Protein AF-D8R4R4-F1 (afdb_monomer)

Structure (mmCIF, N/CA/C/O backbone):
data_AF-D8R4R4-F1
#
_entry.id   AF-D8R4R4-F1
#
loop_
_atom_site.group_PDB
_atom_site.id
_atom_site.type_symbol
_atom_site.label_atom_id
_atom_site.label_alt_id
_atom_site.label_comp_id
_atom_site.label_asym_id
_atom_site.label_entity_id
_atom_site.label_seq_id
_atom_site.pdbx_PDB_ins_code
_atom_site.Cartn_x
_atom_site.Cartn_y
_atom_site.Cartn_z
_atom_site.occupancy
_atom_site.B_iso_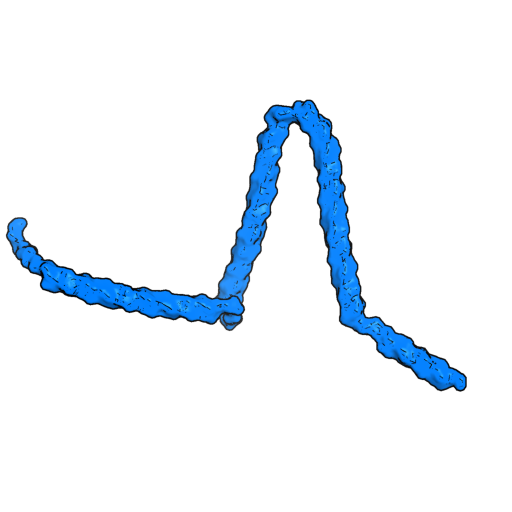or_equiv
_atom_site.auth_seq_id
_atom_site.auth_comp_id
_atom_site.auth_asym_id
_atom_site.auth_atom_id
_atom_site.pdbx_PDB_model_num
ATOM 1 N N . ALA A 1 1 ? -40.004 34.692 42.824 1.00 56.50 1 ALA A N 1
ATOM 2 C CA . ALA A 1 1 ? -38.952 35.104 41.863 1.00 56.50 1 ALA A CA 1
ATOM 3 C C . ALA A 1 1 ? -37.629 34.349 42.061 1.00 56.50 1 ALA A C 1
ATOM 5 O O . ALA A 1 1 ? -37.128 33.792 41.093 1.00 56.50 1 ALA A O 1
ATOM 6 N N . GLN A 1 2 ? -37.070 34.259 43.281 1.00 56.88 2 GLN A N 1
ATOM 7 C CA . GLN A 1 2 ? -35.799 33.540 43.510 1.00 56.88 2 GLN A CA 1
ATOM 8 C C . GLN A 1 2 ? -35.869 32.017 43.281 1.00 56.88 2 GLN A C 1
ATOM 10 O O . GLN A 1 2 ? -34.911 31.442 42.772 1.00 56.88 2 GLN A O 1
ATOM 15 N N . GLU A 1 3 ? -36.998 31.360 43.565 1.00 57.50 3 GLU A N 1
ATOM 16 C CA . GLU A 1 3 ? -37.172 29.926 43.263 1.00 57.50 3 GLU A CA 1
ATOM 17 C C . GLU A 1 3 ? -37.275 29.634 41.762 1.00 57.50 3 GLU A C 1
ATOM 19 O O . GLU A 1 3 ? -36.728 28.642 41.286 1.00 57.50 3 GLU A O 1
ATOM 24 N N . GLN A 1 4 ? -37.888 30.533 40.987 1.00 62.03 4 GLN A N 1
ATOM 25 C CA . GLN A 1 4 ? -37.913 30.413 39.526 1.00 62.03 4 GLN A CA 1
ATOM 26 C C . GLN A 1 4 ? -36.519 30.607 38.923 1.00 62.03 4 GLN A C 1
ATOM 28 O O . GLN A 1 4 ? -36.146 29.872 38.013 1.00 62.03 4 GLN A O 1
ATOM 33 N N . ALA A 1 5 ? -35.723 31.534 39.468 1.00 64.88 5 ALA A N 1
ATOM 34 C CA . ALA A 1 5 ? -34.335 31.720 39.053 1.00 64.88 5 ALA A CA 1
ATOM 35 C C . ALA A 1 5 ? -33.483 30.469 39.332 1.00 64.88 5 ALA A C 1
ATOM 37 O O . ALA A 1 5 ? -32.699 30.057 38.480 1.00 64.88 5 ALA A O 1
ATOM 38 N N . ARG A 1 6 ? -33.691 29.805 40.479 1.00 66.06 6 ARG A N 1
ATOM 39 C CA . ARG A 1 6 ? -33.007 28.545 40.814 1.00 66.06 6 ARG A CA 1
ATOM 40 C C . ARG A 1 6 ? -33.441 27.382 39.921 1.00 66.06 6 ARG A C 1
ATOM 42 O O . ARG A 1 6 ? -32.578 26.667 39.426 1.00 66.06 6 ARG A O 1
ATOM 49 N N . GLY A 1 7 ? -34.737 27.245 39.635 1.00 68.44 7 GLY A N 1
ATOM 50 C CA . GLY A 1 7 ? -35.250 26.215 38.722 1.00 68.44 7 GLY A CA 1
ATOM 51 C C . GLY A 1 7 ? -34.790 26.397 37.268 1.00 68.44 7 GLY A C 1
ATOM 52 O O . GLY A 1 7 ? -34.528 25.420 36.567 1.00 68.44 7 GLY A O 1
ATOM 53 N N . MET A 1 8 ? -34.626 27.645 36.813 1.00 64.19 8 MET A N 1
ATOM 54 C CA . MET A 1 8 ? -34.057 27.947 35.494 1.00 64.19 8 MET A CA 1
ATOM 55 C C . MET A 1 8 ? -32.554 27.651 35.431 1.00 64.19 8 MET A C 1
ATOM 57 O O . MET A 1 8 ? -32.096 27.075 34.446 1.00 64.19 8 MET A O 1
ATOM 61 N N . MET A 1 9 ? -31.798 27.964 36.488 1.00 56.12 9 MET A N 1
ATOM 62 C CA . MET A 1 9 ? -30.378 27.602 36.582 1.00 56.12 9 MET A CA 1
ATOM 63 C C . MET A 1 9 ? -30.176 26.081 36.625 1.00 56.12 9 MET A C 1
ATOM 65 O O . MET A 1 9 ? -29.271 25.572 35.971 1.00 56.12 9 MET A O 1
ATOM 69 N N . GLN A 1 10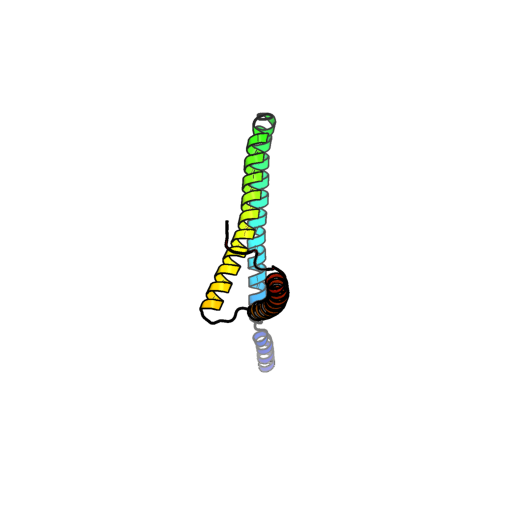 ? -31.071 25.339 37.284 1.00 62.62 10 GLN A N 1
ATOM 70 C CA . GLN A 1 10 ? -31.036 23.874 37.324 1.00 62.62 10 GLN A CA 1
ATOM 71 C C . GLN A 1 10 ? -31.259 23.235 35.945 1.00 62.62 10 GLN A C 1
ATOM 73 O O . GLN A 1 10 ? -30.521 22.329 35.569 1.00 62.62 10 GLN A O 1
ATOM 78 N N . LYS A 1 11 ? -32.198 23.758 35.141 1.00 57.25 11 LYS A N 1
ATOM 79 C CA . LYS A 1 11 ? -32.422 23.292 33.757 1.00 57.25 11 LYS A CA 1
ATOM 80 C C . LYS A 1 11 ? -31.257 23.589 32.809 1.00 57.25 11 LYS A C 1
ATOM 82 O O . LYS A 1 11 ? -31.066 22.866 31.833 1.00 57.25 11 LYS A O 1
ATOM 87 N N . ILE A 1 12 ? -30.488 24.644 33.071 1.00 60.44 12 ILE A N 1
ATOM 88 C CA . ILE A 1 12 ? -29.261 24.948 32.318 1.00 60.44 12 ILE A CA 1
ATOM 89 C C . ILE A 1 12 ? -28.126 24.012 32.764 1.00 60.44 12 ILE A C 1
ATOM 91 O O . ILE A 1 12 ? -27.340 23.565 31.934 1.00 60.44 12 ILE A O 1
ATOM 95 N N . GLN A 1 13 ? -28.087 23.654 34.048 1.00 55.31 13 GLN A N 1
ATOM 96 C CA . GLN A 1 13 ? -27.079 22.772 34.638 1.00 55.31 13 GLN A CA 1
ATOM 97 C C . GLN A 1 13 ? -27.297 21.281 34.299 1.00 55.31 13 GLN A C 1
ATOM 99 O O . GLN A 1 13 ? -26.327 20.546 34.136 1.00 55.31 13 GLN A O 1
ATOM 104 N N . GLU A 1 14 ? -28.545 20.842 34.093 1.00 52.22 14 GLU A N 1
ATOM 105 C CA . GLU A 1 14 ? -28.885 19.518 33.532 1.00 52.22 14 GLU A CA 1
ATOM 106 C C . GLU A 1 14 ? -28.582 19.401 32.035 1.00 52.22 14 GLU A C 1
ATOM 108 O O . GLU A 1 14 ? -28.399 18.300 31.517 1.00 52.22 14 GLU A O 1
ATOM 113 N N . ARG A 1 15 ? -28.426 20.534 31.341 1.00 52.66 15 ARG A N 1
ATOM 114 C CA . ARG A 1 15 ? -27.889 20.597 29.976 1.00 52.66 15 ARG A CA 1
ATOM 115 C C . ARG A 1 15 ? -26.360 20.501 29.976 1.00 52.66 15 ARG A C 1
ATOM 117 O O . ARG A 1 15 ? -25.692 21.119 29.147 1.00 52.66 15 ARG A O 1
ATOM 124 N N . SER A 1 16 ? -25.820 19.720 30.912 1.00 55.47 16 SER A N 1
ATOM 125 C CA . SER A 1 16 ? -24.431 19.293 30.913 1.00 55.47 16 SER A CA 1
ATOM 126 C C . SER A 1 16 ? -24.143 18.692 29.536 1.00 55.47 16 SER A C 1
ATOM 128 O O . SER A 1 16 ? -24.893 17.809 29.100 1.00 55.47 16 SER A O 1
ATOM 130 N N . PRO A 1 17 ? -23.150 19.214 28.795 1.00 58.28 17 PRO A N 1
ATOM 131 C CA . PRO A 1 17 ? -22.861 18.756 27.449 1.00 58.28 17 PRO A CA 1
ATOM 132 C C . PRO A 1 17 ? -22.618 17.255 27.527 1.00 58.28 17 PRO A C 1
ATOM 134 O O . PRO A 1 17 ? -21.662 16.800 28.152 1.00 58.28 17 PRO A O 1
ATOM 137 N N . ASN A 1 18 ? -23.558 16.496 26.958 1.00 66.88 18 ASN A N 1
ATOM 138 C CA . ASN A 1 18 ? -23.593 15.044 27.006 1.00 66.88 18 ASN A CA 1
ATOM 139 C C . ASN A 1 18 ? -22.184 14.548 26.682 1.00 66.88 18 ASN A C 1
ATOM 141 O O . ASN A 1 18 ? -21.676 14.844 25.601 1.00 66.88 18 ASN A O 1
ATOM 145 N N . SER A 1 19 ? -21.514 13.867 27.615 1.00 63.84 19 SER A N 1
ATOM 146 C CA . SER A 1 19 ? -20.090 13.530 27.476 1.00 63.84 19 SER A CA 1
ATOM 147 C C . SER A 1 19 ? -19.799 12.796 26.165 1.00 63.84 19 SER A C 1
ATOM 149 O O . SER A 1 19 ? -18.716 12.930 25.610 1.00 63.84 19 SER A O 1
ATOM 151 N N . LYS A 1 20 ? -20.803 12.102 25.611 1.00 71.19 20 LYS A N 1
ATOM 152 C CA . LYS A 1 20 ? -20.772 11.463 24.289 1.00 71.19 20 LYS A CA 1
ATOM 153 C C . LYS A 1 20 ? -20.701 12.456 23.121 1.00 71.19 20 LYS A C 1
ATOM 155 O O . LYS A 1 20 ? -20.023 12.186 22.139 1.00 71.19 20 LYS A O 1
ATOM 160 N N . GLN A 1 21 ? -21.370 13.602 23.223 1.00 73.38 21 GLN A N 1
ATOM 161 C CA . GLN A 1 21 ? -21.324 14.690 22.242 1.00 73.38 21 GLN A CA 1
ATOM 162 C C . GLN A 1 21 ? -19.975 15.420 22.282 1.00 73.38 21 GLN A C 1
ATOM 164 O O . GLN A 1 21 ? -19.442 15.766 21.231 1.00 73.38 21 GLN A O 1
ATOM 169 N N . VAL A 1 22 ? -19.385 15.577 23.472 1.00 81.25 22 VAL A N 1
ATOM 170 C CA . VAL A 1 22 ? -18.024 16.121 23.632 1.00 81.25 22 VAL A CA 1
ATOM 171 C C . VAL A 1 22 ? -16.985 15.154 23.058 1.00 81.25 22 VAL A C 1
ATOM 173 O O . VAL A 1 22 ? -16.107 15.575 22.310 1.00 81.25 22 VAL A O 1
ATOM 176 N N . LEU A 1 23 ? -17.127 13.851 23.325 1.00 79.31 23 LEU A N 1
ATOM 177 C CA . LEU A 1 23 ? -16.260 12.815 22.751 1.00 79.31 23 LEU A CA 1
ATOM 178 C C . LEU A 1 23 ? -16.392 12.733 21.223 1.00 79.31 23 LEU A C 1
ATOM 180 O O . LEU A 1 23 ? -15.388 12.626 20.518 1.00 79.31 23 LEU A O 1
ATOM 184 N N . GLY A 1 24 ? -17.619 12.823 20.701 1.00 83.94 24 GLY A N 1
ATOM 185 C CA . GLY A 1 24 ? -17.884 12.838 19.263 1.00 83.94 24 GLY A CA 1
ATOM 186 C C . GLY A 1 24 ? -17.256 14.049 18.577 1.00 83.94 24 GLY A C 1
ATOM 187 O O . GLY A 1 24 ? -16.579 13.898 17.564 1.00 83.94 24 GLY A O 1
ATOM 188 N N . LEU A 1 25 ? -17.398 15.238 19.170 1.00 86.06 25 LEU A N 1
ATOM 189 C CA . LEU A 1 25 ? -16.784 16.458 18.653 1.00 86.06 25 LEU A CA 1
ATOM 190 C C . LEU A 1 25 ? -15.252 16.379 18.681 1.00 86.06 25 LEU A C 1
ATOM 192 O O . LEU A 1 25 ? -14.611 16.725 17.694 1.00 86.06 25 LEU A O 1
ATOM 196 N N . LEU A 1 26 ? -14.667 15.870 19.770 1.00 87.12 26 LEU A N 1
ATOM 197 C CA . LEU A 1 26 ? -13.221 15.685 19.885 1.00 87.12 26 LEU A CA 1
ATOM 198 C C . LEU A 1 26 ? -12.691 14.749 18.793 1.00 87.12 26 LEU A C 1
ATOM 200 O O . LEU A 1 26 ? -11.709 15.071 18.133 1.00 87.12 26 LEU A O 1
ATOM 204 N N . THR A 1 27 ? -13.390 13.640 18.542 1.00 91.81 27 THR A N 1
ATOM 205 C CA . THR A 1 27 ? -13.024 12.681 17.488 1.00 91.81 27 THR A CA 1
ATOM 206 C C . THR A 1 27 ? -13.074 13.321 16.099 1.00 91.81 27 THR A C 1
ATOM 208 O O . THR A 1 27 ? -12.160 13.1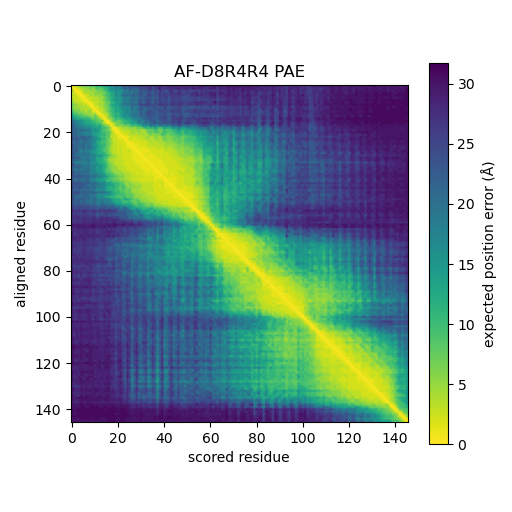27 15.299 1.00 91.81 27 THR A O 1
ATOM 211 N N . ILE A 1 28 ? -14.104 14.126 15.817 1.00 93.19 28 ILE A N 1
ATOM 212 C CA . ILE A 1 28 ? -14.226 14.853 14.546 1.00 93.19 28 ILE A CA 1
ATOM 213 C C . ILE A 1 28 ? -13.084 15.861 14.395 1.00 93.19 28 ILE A C 1
ATOM 215 O O . ILE A 1 28 ? -12.455 15.905 13.343 1.00 93.19 28 ILE A O 1
ATOM 219 N N . ILE A 1 29 ? -12.770 16.631 15.441 1.00 93.81 29 ILE A N 1
ATOM 220 C CA . ILE A 1 29 ? -11.673 17.607 15.418 1.00 93.81 29 ILE A CA 1
ATOM 221 C C . ILE A 1 29 ? -10.339 16.901 15.174 1.00 93.81 29 ILE A C 1
ATOM 223 O O . ILE A 1 29 ? -9.580 17.323 14.306 1.00 93.81 29 ILE A O 1
ATOM 227 N N . THR A 1 30 ? -10.064 15.802 15.879 1.00 93.44 30 THR A N 1
ATOM 228 C CA . THR A 1 30 ? -8.857 15.000 15.647 1.00 93.44 30 THR A CA 1
ATOM 229 C C . THR A 1 30 ? -8.798 14.499 14.205 1.00 93.44 30 THR A C 1
ATOM 231 O O . THR A 1 30 ? -7.760 14.634 13.562 1.00 93.44 30 THR A O 1
ATOM 234 N N . GLY A 1 31 ? -9.910 13.992 13.666 1.00 94.81 31 GLY A N 1
ATOM 235 C CA . GLY A 1 31 ? -9.999 13.575 12.267 1.00 94.81 31 GLY A CA 1
ATOM 236 C C . GLY A 1 31 ? -9.698 14.714 11.287 1.00 94.81 31 GLY A C 1
ATOM 237 O O . GLY A 1 31 ? -8.913 14.530 10.360 1.00 94.81 31 GLY A O 1
ATOM 238 N N . VAL A 1 32 ? -10.252 15.906 11.523 1.00 94.31 32 VAL A N 1
ATOM 239 C CA . VAL A 1 32 ? -10.012 17.102 10.700 1.00 94.31 32 VAL A CA 1
ATOM 240 C C . VAL A 1 32 ? -8.553 17.545 10.770 1.00 94.31 32 VAL A C 1
ATOM 242 O O . VAL A 1 32 ? -7.972 17.858 9.738 1.00 94.31 32 VAL A O 1
ATOM 245 N N . VAL A 1 33 ? -7.935 17.537 11.953 1.00 95.31 33 VAL A N 1
ATOM 246 C CA . VAL A 1 33 ? -6.520 17.907 12.116 1.00 95.31 33 VAL A CA 1
ATOM 247 C C . VAL A 1 33 ? -5.619 16.933 11.363 1.00 95.31 33 VAL A C 1
ATOM 249 O O . VAL A 1 33 ? -4.747 17.368 10.617 1.00 95.31 33 VAL A O 1
ATOM 252 N N . VAL A 1 34 ? -5.851 15.625 11.497 1.00 95.12 34 VAL A N 1
ATOM 253 C CA . VAL A 1 34 ? -5.082 14.609 10.764 1.00 95.12 34 VAL A CA 1
ATOM 254 C C . VAL A 1 34 ? -5.270 14.778 9.256 1.00 95.12 34 VAL A C 1
ATOM 256 O O . VAL A 1 34 ? -4.285 14.808 8.520 1.00 95.12 34 VAL A O 1
ATOM 259 N N . ALA A 1 35 ? -6.507 14.967 8.791 1.00 91.94 35 ALA A N 1
ATOM 260 C CA . ALA A 1 35 ? -6.796 15.206 7.380 1.00 91.94 35 ALA A CA 1
ATOM 261 C C . ALA A 1 35 ? -6.134 16.492 6.855 1.00 91.94 35 ALA A C 1
ATOM 263 O O . ALA A 1 35 ? -5.618 16.502 5.740 1.00 91.94 35 ALA A O 1
ATOM 264 N N . LEU A 1 36 ? -6.094 17.557 7.660 1.00 94.06 36 LEU A N 1
ATOM 265 C CA . LEU A 1 36 ? -5.464 18.826 7.304 1.00 94.06 36 LEU A CA 1
ATOM 266 C C . LEU A 1 36 ? -3.940 18.709 7.239 1.00 94.06 36 LEU A C 1
ATOM 268 O O . LEU A 1 36 ? -3.334 19.249 6.319 1.00 94.06 36 LEU A O 1
ATOM 272 N N . VAL A 1 37 ? -3.318 17.982 8.171 1.00 94.44 37 VAL A N 1
ATOM 273 C CA . VAL A 1 37 ? -1.873 17.714 8.140 1.00 94.44 37 VAL A CA 1
ATOM 274 C C . VAL A 1 37 ? -1.521 16.881 6.910 1.00 94.44 37 VAL A C 1
ATOM 276 O O . VAL A 1 37 ? -0.617 17.251 6.168 1.00 94.44 37 VAL A O 1
ATOM 279 N N . ILE A 1 38 ? -2.265 15.805 6.639 1.00 91.50 38 ILE A N 1
ATOM 280 C CA . ILE A 1 38 ? -2.045 14.962 5.454 1.00 91.50 38 ILE A CA 1
ATOM 281 C C . ILE A 1 38 ? -2.246 15.775 4.171 1.00 91.50 38 ILE A C 1
ATOM 283 O O . ILE A 1 38 ? -1.401 15.735 3.276 1.00 91.50 38 ILE A O 1
ATOM 287 N N . GLY A 1 39 ? -3.335 16.541 4.086 1.00 90.56 39 GLY A N 1
ATOM 288 C CA . GLY A 1 39 ? -3.639 17.390 2.937 1.00 90.56 39 GLY A CA 1
ATOM 289 C C . GLY A 1 39 ? -2.584 18.473 2.725 1.00 90.56 39 GLY A C 1
ATOM 290 O O . GLY A 1 39 ? -2.100 18.645 1.611 1.00 90.56 39 GLY A O 1
ATOM 291 N N . GLY A 1 40 ? -2.164 19.148 3.795 1.00 89.12 40 GLY A N 1
ATOM 292 C CA . GLY A 1 40 ? -1.129 20.179 3.766 1.00 89.12 40 GLY A CA 1
ATOM 293 C C . GLY A 1 40 ? 0.237 19.633 3.358 1.00 89.12 40 GLY A C 1
ATOM 294 O O . GLY A 1 40 ? 0.898 20.226 2.511 1.00 89.12 40 GLY A O 1
ATOM 295 N N . VAL A 1 41 ? 0.639 18.474 3.887 1.00 90.44 41 VAL A N 1
ATOM 296 C CA . VAL A 1 41 ? 1.887 17.799 3.494 1.00 90.44 41 VAL A CA 1
ATOM 297 C C . VAL A 1 41 ? 1.818 17.323 2.044 1.00 90.44 41 VAL A C 1
ATOM 299 O O . VAL A 1 41 ? 2.791 17.476 1.314 1.00 90.44 41 VAL A O 1
ATOM 302 N N . THR A 1 42 ? 0.673 16.806 1.593 1.00 90.81 42 THR A N 1
ATOM 303 C CA . THR A 1 42 ? 0.497 16.357 0.203 1.00 90.81 42 THR A CA 1
ATOM 304 C C . THR A 1 42 ? 0.543 17.532 -0.767 1.00 90.81 42 THR A C 1
ATOM 306 O O . THR A 1 42 ? 1.275 17.469 -1.752 1.00 90.81 42 THR A O 1
ATOM 309 N N . LEU A 1 43 ? -0.181 18.625 -0.495 1.00 88.62 43 LEU A N 1
ATOM 310 C CA . LEU A 1 43 ? -0.136 19.828 -1.331 1.00 88.62 43 LEU A CA 1
ATOM 311 C C . LEU A 1 43 ? 1.244 20.483 -1.293 1.00 88.62 43 LEU A C 1
ATOM 313 O O . LEU A 1 43 ? 1.795 20.779 -2.346 1.00 88.62 43 LEU A O 1
ATOM 317 N N . GLY A 1 44 ? 1.813 20.690 -0.105 1.00 87.50 44 GLY A N 1
ATOM 318 C CA . GLY A 1 44 ? 3.126 21.312 0.058 1.00 87.50 44 GLY A CA 1
ATOM 319 C C . GLY A 1 44 ? 4.230 20.488 -0.597 1.00 87.50 44 GLY A C 1
ATOM 320 O O . GLY A 1 44 ? 5.040 21.032 -1.342 1.00 87.50 44 GLY A O 1
ATOM 321 N N . GLY A 1 45 ? 4.204 19.169 -0.395 1.00 84.38 45 GLY A N 1
ATOM 322 C CA . GLY A 1 45 ? 5.086 18.222 -1.066 1.00 84.38 45 GLY A CA 1
ATOM 323 C C . GLY A 1 45 ? 4.919 18.273 -2.581 1.00 84.38 45 GLY A C 1
ATOM 324 O O . GLY A 1 45 ? 5.901 18.466 -3.283 1.00 84.38 45 GLY A O 1
ATOM 325 N N . THR A 1 46 ? 3.686 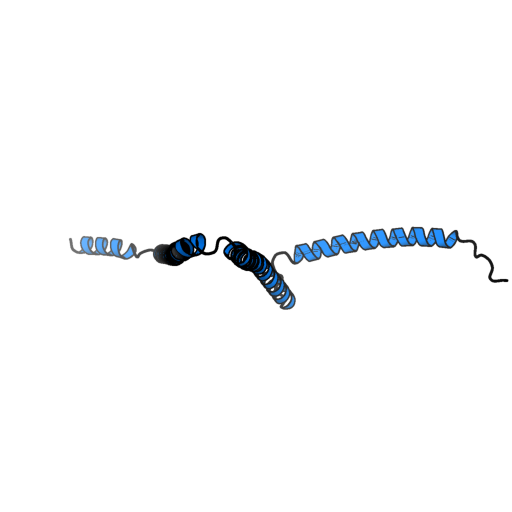18.209 -3.092 1.00 84.25 46 THR A N 1
ATOM 326 C CA . THR A 1 46 ? 3.412 18.266 -4.540 1.00 84.25 46 THR A CA 1
ATOM 327 C C . THR A 1 46 ? 3.876 19.582 -5.154 1.00 84.25 46 THR A C 1
ATOM 329 O O . THR A 1 46 ? 4.513 19.562 -6.200 1.00 84.25 46 THR A O 1
ATOM 332 N N . VAL A 1 47 ? 3.602 20.722 -4.515 1.00 88.44 47 VAL A N 1
ATOM 333 C CA . VAL A 1 47 ? 4.007 22.050 -4.999 1.00 88.44 47 VAL A CA 1
ATOM 334 C C . VAL A 1 47 ? 5.526 22.202 -4.972 1.00 88.44 47 VAL A C 1
ATOM 336 O O . VAL A 1 47 ? 6.101 22.664 -5.955 1.00 88.44 47 VAL A O 1
ATOM 339 N N . LEU A 1 48 ? 6.192 21.773 -3.896 1.00 83.25 48 LEU A N 1
ATOM 340 C CA . LEU A 1 48 ? 7.651 21.808 -3.792 1.00 83.25 48 LEU A CA 1
ATOM 341 C C . LEU A 1 48 ? 8.305 20.881 -4.824 1.00 83.25 48 LEU A C 1
ATOM 343 O O . LEU A 1 48 ? 9.257 21.275 -5.494 1.00 83.25 48 LEU A O 1
ATOM 347 N N . THR A 1 49 ? 7.754 19.681 -5.011 1.00 82.75 49 THR A N 1
ATOM 348 C CA . THR A 1 49 ? 8.163 18.754 -6.066 1.00 82.75 49 THR A CA 1
ATOM 349 C C . THR A 1 49 ? 7.914 19.341 -7.451 1.00 82.75 49 THR A C 1
ATOM 351 O O . THR A 1 49 ? 8.793 19.202 -8.284 1.00 82.75 49 THR A O 1
ATOM 354 N N . LEU A 1 50 ? 6.803 20.038 -7.715 1.00 79.56 50 LEU A N 1
ATOM 355 C CA . LEU A 1 50 ? 6.539 20.708 -9.000 1.00 79.56 50 LEU A CA 1
ATOM 356 C C . LEU A 1 50 ? 7.513 21.860 -9.260 1.00 79.56 50 LEU A C 1
ATOM 358 O O . LEU A 1 50 ? 7.982 22.029 -10.382 1.00 79.56 50 LEU A O 1
ATOM 362 N N . LEU A 1 51 ? 7.832 22.639 -8.226 1.00 81.38 51 LEU A N 1
ATOM 363 C CA . LEU A 1 51 ? 8.791 23.741 -8.294 1.00 81.38 51 LEU A CA 1
ATOM 364 C C . LEU A 1 51 ? 10.212 23.246 -8.557 1.00 81.38 51 LEU A C 1
ATOM 366 O O . LEU A 1 51 ? 10.929 23.872 -9.328 1.00 81.38 51 LEU A O 1
ATOM 370 N N . LEU A 1 52 ? 10.609 22.126 -7.949 1.00 77.06 52 LEU A N 1
ATOM 371 C CA . LEU A 1 52 ? 11.881 21.454 -8.225 1.00 77.06 52 LEU A CA 1
ATOM 372 C C . LEU A 1 52 ? 11.856 20.732 -9.577 1.00 77.06 52 LEU A C 1
ATOM 374 O O . LEU A 1 52 ? 12.853 20.733 -10.292 1.00 77.06 52 LEU A O 1
ATOM 378 N N . ALA A 1 53 ? 10.717 20.149 -9.954 1.00 72.81 53 ALA A N 1
ATOM 379 C CA . ALA A 1 53 ? 10.547 19.438 -11.211 1.00 72.81 53 ALA A CA 1
ATOM 380 C C . ALA A 1 53 ? 10.579 20.393 -12.404 1.00 72.81 53 ALA A C 1
ATOM 382 O O . ALA A 1 53 ? 11.246 20.073 -13.371 1.00 72.81 53 ALA A O 1
ATOM 383 N N . SER A 1 54 ? 9.945 21.568 -12.356 1.00 75.38 54 SER A N 1
ATOM 384 C CA . SER A 1 54 ? 9.899 22.524 -13.478 1.00 75.38 54 SER A CA 1
ATOM 385 C C . SER A 1 54 ? 11.270 22.873 -14.092 1.00 75.38 54 SER A C 1
ATOM 387 O O . SER A 1 54 ? 11.415 22.744 -15.308 1.00 75.38 54 SER A O 1
ATOM 389 N N . PRO A 1 55 ? 12.306 23.263 -13.321 1.00 69.12 55 PRO A N 1
ATOM 390 C CA . PRO A 1 55 ? 13.639 23.506 -13.874 1.00 69.12 55 PRO A CA 1
ATOM 391 C C . PRO A 1 55 ? 14.386 22.208 -14.236 1.00 69.12 55 PRO A C 1
ATOM 393 O O . PRO A 1 55 ? 15.160 22.191 -15.191 1.00 69.12 55 PRO A O 1
ATOM 396 N N . VAL A 1 56 ? 14.139 21.101 -13.526 1.00 66.88 56 VAL A N 1
ATOM 397 C CA . VAL A 1 56 ? 14.773 19.785 -13.754 1.00 66.88 56 VAL A CA 1
ATOM 398 C C . VAL A 1 56 ? 14.235 19.097 -15.021 1.00 66.88 56 VAL A C 1
ATOM 400 O O . VAL A 1 56 ? 14.997 18.474 -15.755 1.00 66.88 56 VAL A O 1
ATOM 403 N N . PHE A 1 57 ? 12.946 19.252 -15.329 1.00 62.34 57 PHE A N 1
ATOM 404 C CA . PHE A 1 57 ? 12.262 18.674 -16.493 1.00 62.34 57 PHE A CA 1
ATOM 405 C C . PHE A 1 57 ? 12.745 19.302 -17.805 1.00 62.34 57 PHE A C 1
ATOM 407 O O . PHE A 1 57 ? 12.844 18.621 -18.822 1.00 62.34 57 PHE A O 1
ATOM 414 N N . LEU A 1 58 ? 13.104 20.590 -17.764 1.00 63.59 58 LEU A N 1
ATOM 415 C CA . LEU A 1 58 ? 13.663 21.321 -18.902 1.00 63.59 58 LEU A CA 1
ATOM 416 C C . LEU A 1 58 ? 15.141 20.987 -19.171 1.00 63.59 58 LEU A C 1
ATOM 418 O O . LEU A 1 58 ? 15.587 21.120 -20.307 1.00 63.59 58 LEU A O 1
ATOM 422 N N . LEU A 1 59 ? 15.892 20.529 -18.162 1.00 63.91 59 LEU A N 1
ATOM 423 C CA . LEU A 1 59 ? 17.330 20.239 -18.276 1.00 63.91 59 LEU A CA 1
ATOM 424 C C . LEU A 1 59 ? 17.661 18.738 -18.410 1.00 63.91 59 LEU A C 1
ATOM 426 O O . LEU A 1 59 ? 18.706 18.399 -18.958 1.00 63.91 59 LEU A O 1
ATOM 430 N N . LEU A 1 60 ? 16.796 17.826 -17.943 1.00 57.47 60 LEU A N 1
ATOM 431 C CA . LEU A 1 60 ? 17.073 16.380 -17.857 1.00 57.47 60 LEU A CA 1
ATOM 432 C C . LEU A 1 60 ? 16.113 15.509 -18.688 1.00 57.47 60 LEU A C 1
ATOM 434 O O . LEU A 1 60 ? 15.796 14.385 -18.288 1.00 57.47 60 LEU A O 1
ATOM 438 N N . SER A 1 61 ? 15.723 15.981 -19.878 1.00 69.00 61 SER A N 1
ATOM 439 C CA . SER A 1 61 ? 14.980 15.204 -20.894 1.00 69.00 61 SER A CA 1
ATOM 440 C C . SER A 1 61 ? 15.477 13.743 -21.095 1.00 69.00 61 SER A C 1
ATOM 442 O O . SER A 1 61 ? 14.642 12.876 -21.346 1.00 69.00 61 SER A O 1
ATOM 444 N N . PRO A 1 62 ? 16.768 13.384 -20.872 1.00 66.44 62 PRO A N 1
ATOM 445 C CA . PRO A 1 62 ? 17.227 11.986 -20.905 1.00 66.44 62 PRO A CA 1
ATOM 446 C C . PRO A 1 62 ? 17.382 11.271 -19.539 1.00 66.44 62 PRO A C 1
ATOM 448 O O . PRO A 1 62 ? 17.510 10.050 -19.521 1.00 66.44 62 PRO A O 1
ATOM 451 N N . VAL A 1 63 ? 17.399 11.971 -18.394 1.00 67.06 63 VAL A N 1
ATOM 452 C CA . VAL A 1 63 ? 17.715 11.383 -17.061 1.00 67.06 63 VAL A CA 1
ATOM 453 C C . VAL A 1 63 ? 16.497 11.273 -16.139 1.00 67.06 63 VAL A C 1
ATOM 455 O O . VAL A 1 63 ? 16.498 10.477 -15.200 1.00 67.06 63 VAL A O 1
ATOM 458 N N . LEU A 1 64 ? 15.415 12.003 -16.408 1.00 64.94 64 LEU A N 1
ATOM 459 C CA . LEU A 1 64 ? 14.236 11.945 -15.542 1.00 64.94 64 LEU A CA 1
ATOM 460 C C . LEU A 1 64 ? 13.407 10.667 -15.731 1.00 64.94 64 LEU A C 1
ATOM 462 O O . LEU A 1 64 ? 12.794 10.188 -14.780 1.00 64.94 64 LEU A O 1
ATOM 466 N N . VAL A 1 65 ? 13.443 10.079 -16.931 1.00 71.31 65 VAL A N 1
ATOM 467 C CA . VAL A 1 65 ? 12.783 8.801 -17.240 1.00 71.31 65 VAL A CA 1
ATOM 468 C C . VAL A 1 65 ? 13.275 7.673 -16.314 1.00 71.31 65 VAL A C 1
ATOM 470 O O . VAL A 1 65 ? 12.433 7.057 -15.658 1.00 71.31 65 VAL A O 1
ATOM 473 N N . PRO A 1 66 ? 14.592 7.413 -16.159 1.00 70.06 66 PRO A N 1
ATOM 474 C CA . PRO A 1 66 ? 15.058 6.362 -15.254 1.00 70.06 66 PRO A CA 1
ATOM 475 C C . PRO A 1 66 ? 14.779 6.659 -13.771 1.00 70.06 66 PRO A C 1
ATOM 477 O O . PRO A 1 66 ? 14.399 5.746 -13.041 1.00 70.06 66 PRO A O 1
ATOM 480 N N . ILE A 1 67 ? 14.888 7.913 -13.314 1.00 75.12 67 ILE A N 1
ATOM 481 C CA . ILE A 1 67 ? 14.592 8.273 -11.912 1.00 75.12 67 ILE A CA 1
ATOM 482 C C . ILE A 1 67 ? 13.095 8.106 -11.604 1.00 75.12 67 ILE A C 1
ATOM 484 O O . ILE A 1 67 ? 12.732 7.570 -10.556 1.00 75.12 67 ILE A O 1
ATOM 488 N N . GLY A 1 68 ? 12.218 8.505 -12.529 1.00 72.50 68 GLY A N 1
ATOM 489 C CA . GLY A 1 68 ? 10.771 8.347 -12.392 1.00 72.50 68 GLY A CA 1
ATOM 490 C C . GLY A 1 68 ? 10.342 6.884 -12.289 1.00 72.50 68 GLY A C 1
ATOM 491 O O . GLY A 1 68 ? 9.487 6.559 -11.469 1.00 72.50 68 GLY A O 1
ATOM 492 N N . ILE A 1 69 ? 10.982 5.986 -13.046 1.00 76.62 69 ILE A N 1
ATOM 493 C CA . ILE A 1 69 ? 10.737 4.539 -12.952 1.00 76.62 69 ILE A CA 1
ATOM 494 C C . ILE A 1 69 ? 11.128 4.014 -11.568 1.00 76.62 69 ILE A C 1
ATOM 496 O O . ILE A 1 69 ? 10.355 3.278 -10.962 1.00 76.62 69 ILE A O 1
ATOM 500 N N . VAL A 1 70 ? 12.284 4.418 -11.031 1.00 81.44 70 VAL A N 1
ATOM 501 C CA . VAL A 1 70 ? 12.719 3.994 -9.690 1.00 81.44 70 VAL A CA 1
ATOM 502 C C . VAL A 1 70 ? 11.728 4.449 -8.621 1.00 81.44 70 VAL A C 1
ATOM 504 O O . VAL A 1 70 ? 11.367 3.655 -7.758 1.00 81.44 70 VAL A O 1
ATOM 507 N N . ILE A 1 71 ? 11.238 5.689 -8.695 1.00 79.94 71 ILE A N 1
ATOM 508 C CA . ILE A 1 71 ? 10.244 6.202 -7.743 1.00 79.94 71 ILE A CA 1
ATOM 509 C C . ILE A 1 71 ? 8.905 5.477 -7.914 1.00 79.94 71 ILE A C 1
ATOM 511 O O . ILE A 1 71 ? 8.331 5.041 -6.925 1.00 79.94 71 ILE A O 1
ATOM 515 N N . ALA A 1 72 ? 8.425 5.275 -9.144 1.00 77.62 72 ALA A N 1
ATOM 516 C CA . ALA A 1 72 ? 7.176 4.559 -9.400 1.00 77.62 72 ALA A CA 1
ATOM 517 C C . ALA A 1 72 ? 7.232 3.104 -8.906 1.00 77.62 72 ALA A C 1
ATOM 519 O O . ALA A 1 72 ? 6.277 2.619 -8.300 1.00 77.62 72 ALA A O 1
ATOM 520 N N . LEU A 1 73 ? 8.366 2.427 -9.103 1.00 80.12 73 LEU A N 1
ATOM 521 C CA . LEU A 1 73 ? 8.600 1.080 -8.588 1.00 80.12 73 LEU A CA 1
ATOM 522 C C . LEU A 1 73 ? 8.753 1.067 -7.066 1.00 80.12 73 LEU A C 1
ATOM 524 O O . LEU A 1 73 ? 8.224 0.168 -6.422 1.00 80.12 73 LEU A O 1
ATOM 528 N N . ALA A 1 74 ? 9.424 2.055 -6.474 1.00 80.69 74 ALA A N 1
ATOM 529 C CA . ALA A 1 74 ? 9.564 2.157 -5.027 1.00 80.69 74 ALA A CA 1
ATOM 530 C C . ALA A 1 74 ? 8.213 2.435 -4.361 1.00 80.69 74 ALA A C 1
ATOM 532 O O . ALA A 1 74 ? 7.842 1.742 -3.423 1.00 80.69 74 ALA A O 1
ATOM 533 N N . THR A 1 75 ? 7.438 3.394 -4.865 1.00 79.38 75 THR A N 1
ATOM 534 C CA . THR A 1 75 ? 6.113 3.730 -4.339 1.00 79.38 75 THR A CA 1
ATOM 535 C C . THR A 1 75 ? 5.116 2.602 -4.596 1.00 79.38 75 THR A C 1
ATOM 537 O O . THR A 1 75 ? 4.436 2.183 -3.666 1.00 79.38 75 THR A O 1
ATOM 540 N N . GLY A 1 76 ? 5.061 2.049 -5.811 1.00 76.81 76 GLY A N 1
ATOM 541 C CA . GLY A 1 76 ? 4.200 0.909 -6.135 1.00 76.81 76 GLY A CA 1
ATOM 542 C C . GLY A 1 76 ? 4.573 -0.350 -5.348 1.00 76.81 76 GLY A C 1
ATOM 543 O O . GLY A 1 76 ? 3.702 -1.019 -4.797 1.00 76.81 76 GLY A O 1
ATOM 544 N N . GLY A 1 77 ? 5.870 -0.628 -5.215 1.00 75.25 77 GLY A N 1
ATOM 545 C CA . GLY A 1 77 ? 6.400 -1.724 -4.409 1.00 75.25 77 GLY A CA 1
ATOM 546 C C . GLY A 1 77 ? 6.110 -1.542 -2.922 1.00 75.25 77 GLY A C 1
ATOM 547 O O . GLY A 1 77 ? 5.700 -2.492 -2.266 1.00 75.25 77 GLY A O 1
ATOM 548 N N . PHE A 1 78 ? 6.228 -0.321 -2.398 1.00 76.00 78 PHE A N 1
ATOM 549 C CA . PHE A 1 78 ? 5.912 -0.012 -1.004 1.00 76.00 78 PHE A CA 1
ATOM 550 C C . PHE A 1 78 ? 4.404 -0.075 -0.721 1.00 76.00 78 PHE A C 1
ATOM 552 O O . PHE A 1 78 ? 4.001 -0.581 0.324 1.00 76.00 78 PHE A O 1
ATOM 559 N N . LEU A 1 79 ? 3.550 0.362 -1.656 1.00 80.06 79 LEU A N 1
ATOM 560 C CA . LEU A 1 79 ? 2.093 0.199 -1.559 1.00 80.06 79 LEU A CA 1
ATOM 561 C C . LEU A 1 79 ? 1.680 -1.275 -1.628 1.00 80.06 79 LEU A C 1
ATOM 563 O O . LEU A 1 79 ? 0.825 -1.715 -0.865 1.00 80.06 79 LEU A O 1
ATOM 567 N N . SER A 1 80 ? 2.303 -2.055 -2.509 1.00 76.94 80 SER A N 1
ATOM 568 C CA . SER A 1 80 ? 2.055 -3.494 -2.574 1.00 76.94 80 SER A CA 1
ATOM 569 C C . SER A 1 80 ? 2.541 -4.193 -1.302 1.00 76.94 80 SER A C 1
ATOM 571 O O . SER A 1 80 ? 1.843 -5.047 -0.758 1.00 76.94 80 SER A O 1
ATOM 573 N N . ALA A 1 81 ? 3.718 -3.820 -0.795 1.00 80.06 81 ALA A N 1
ATOM 574 C CA . ALA A 1 81 ? 4.290 -4.388 0.420 1.00 80.06 81 ALA A CA 1
ATOM 575 C C . ALA A 1 81 ? 3.481 -4.021 1.671 1.00 80.06 81 ALA A C 1
ATOM 577 O O . ALA A 1 81 ? 3.349 -4.853 2.566 1.00 80.06 81 ALA A O 1
ATOM 578 N N . SER A 1 82 ? 2.894 -2.821 1.735 1.00 73.44 82 SER A N 1
ATOM 579 C CA . SER A 1 82 ? 2.080 -2.402 2.880 1.00 73.44 82 SER A CA 1
ATOM 580 C C . SER A 1 82 ? 0.782 -3.208 2.995 1.00 73.44 82 SER A C 1
ATOM 582 O O . SER A 1 82 ? 0.421 -3.622 4.097 1.00 73.44 82 SER A O 1
ATOM 584 N N . ALA A 1 83 ? 0.134 -3.535 1.872 1.00 80.81 83 ALA A N 1
ATOM 585 C CA . ALA A 1 83 ? -1.042 -4.407 1.863 1.00 80.81 83 ALA A CA 1
ATOM 586 C C . ALA A 1 83 ? -0.708 -5.831 2.347 1.00 80.81 83 ALA A C 1
ATOM 588 O O . ALA A 1 83 ? -1.420 -6.402 3.177 1.00 80.81 83 ALA A O 1
ATOM 589 N N . VAL A 1 84 ? 0.413 -6.385 1.876 1.00 82.44 84 VAL A N 1
ATOM 590 C CA . VAL A 1 84 ? 0.877 -7.724 2.274 1.00 82.44 84 VAL A CA 1
ATOM 591 C C . VAL A 1 84 ? 1.296 -7.753 3.745 1.00 82.44 84 VAL A C 1
ATOM 593 O O . VAL A 1 84 ? 0.982 -8.711 4.448 1.00 82.44 84 VAL A O 1
ATOM 596 N N . PHE A 1 85 ? 1.943 -6.698 4.243 1.00 84.38 85 PHE A N 1
ATOM 597 C CA . PHE A 1 85 ? 2.362 -6.592 5.641 1.00 84.38 85 PHE A CA 1
ATOM 598 C C . PHE A 1 85 ? 1.170 -6.602 6.606 1.00 84.38 85 PHE A C 1
ATOM 600 O O . PHE A 1 85 ? 1.183 -7.334 7.594 1.00 84.38 85 PHE A O 1
ATOM 607 N N . VAL A 1 86 ? 0.101 -5.860 6.294 1.00 86.25 86 VAL A N 1
ATOM 608 C CA . VAL A 1 86 ? -1.133 -5.874 7.099 1.00 86.25 86 VAL A CA 1
ATOM 609 C C . VAL A 1 86 ? -1.774 -7.264 7.095 1.00 86.25 86 VAL A C 1
ATOM 611 O O . VAL A 1 86 ? -2.161 -7.761 8.154 1.00 86.25 86 VAL A O 1
ATOM 614 N N . GLY A 1 87 ? -1.830 -7.924 5.933 1.00 87.06 87 GLY A N 1
ATOM 615 C CA . GLY A 1 87 ? -2.298 -9.308 5.827 1.00 87.06 87 GLY A CA 1
ATOM 616 C C . GLY A 1 87 ? -1.464 -10.271 6.677 1.00 87.06 87 GLY A C 1
ATOM 617 O O . GLY A 1 87 ? -2.014 -11.062 7.441 1.00 87.06 87 GLY A O 1
ATOM 618 N N . PHE A 1 88 ? -0.137 -10.150 6.622 1.00 88.75 88 PHE A N 1
ATOM 619 C CA . PHE A 1 88 ? 0.786 -10.971 7.403 1.00 88.75 88 PHE A CA 1
ATOM 620 C C . PHE A 1 88 ? 0.607 -10.764 8.911 1.00 88.75 88 PHE A C 1
ATOM 622 O O . PHE A 1 88 ? 0.424 -11.732 9.648 1.00 88.75 88 PHE A O 1
ATOM 629 N N . CYS A 1 89 ? 0.574 -9.514 9.381 1.00 89.38 89 CYS A N 1
ATOM 630 C CA . CYS A 1 89 ? 0.323 -9.203 10.788 1.00 89.38 89 CYS A CA 1
ATOM 631 C C . CYS A 1 89 ? -1.050 -9.703 11.256 1.00 89.38 89 CYS A C 1
ATOM 633 O O . CYS A 1 89 ? -1.176 -10.153 12.396 1.00 89.38 89 CYS A O 1
ATOM 635 N N . SER A 1 90 ? -2.065 -9.660 10.388 1.00 85.62 90 SER A N 1
ATOM 636 C CA . SER A 1 90 ? -3.399 -10.192 10.675 1.00 85.62 90 SER A CA 1
ATOM 637 C C . SER A 1 90 ? -3.371 -11.710 10.866 1.00 85.62 90 SER A C 1
ATOM 639 O O . SER A 1 90 ? -3.851 -12.196 11.888 1.00 85.62 90 SER A O 1
ATOM 641 N N . VAL A 1 91 ? -2.724 -12.455 9.961 1.00 85.19 91 VAL A N 1
ATOM 642 C CA . VAL A 1 91 ? -2.569 -13.917 10.067 1.00 85.19 91 VAL A CA 1
ATOM 643 C C . VAL A 1 91 ? -1.742 -14.306 11.292 1.00 85.19 91 VAL A C 1
ATOM 645 O O . VAL A 1 91 ? -2.132 -15.209 12.028 1.00 85.19 91 VAL A O 1
ATOM 648 N N . VAL A 1 92 ? -0.633 -13.612 11.562 1.00 88.00 92 VAL A N 1
ATOM 649 C CA . VAL A 1 92 ? 0.208 -13.872 12.743 1.00 88.00 92 VAL A CA 1
ATOM 650 C C . VAL A 1 92 ? -0.562 -13.596 14.033 1.00 88.00 92 VAL A C 1
ATOM 652 O O . VAL A 1 92 ? -0.519 -14.409 14.954 1.00 88.00 92 VAL A O 1
ATOM 655 N N . SER A 1 93 ? -1.309 -12.491 14.097 1.00 83.38 93 SER A N 1
ATOM 656 C CA . SER A 1 93 ? -2.144 -12.161 15.259 1.00 83.38 93 SER A CA 1
ATOM 657 C C . SER A 1 93 ? -3.273 -13.174 15.448 1.00 83.38 93 SER A C 1
ATOM 659 O O . SER A 1 93 ? -3.551 -13.583 16.574 1.00 83.38 93 SER A O 1
ATOM 661 N N . TRP A 1 94 ? -3.894 -13.617 14.353 1.00 85.69 94 TRP A N 1
ATOM 662 C CA . TRP A 1 94 ? -4.931 -14.647 14.348 1.00 85.69 94 TRP A CA 1
ATOM 663 C C . TRP A 1 94 ? -4.388 -15.994 14.848 1.00 85.69 94 TRP A C 1
ATOM 665 O O . TRP A 1 94 ? -4.971 -16.590 15.753 1.00 85.69 94 TRP A O 1
ATOM 675 N N . LEU A 1 95 ? -3.228 -16.425 14.341 1.00 85.25 95 LEU A N 1
ATOM 676 C CA . LEU A 1 95 ? -2.566 -17.672 14.732 1.00 85.25 95 LEU A CA 1
ATOM 677 C C . LEU A 1 95 ? -2.087 -17.633 16.187 1.00 85.25 95 LEU A C 1
ATOM 679 O O . LEU A 1 95 ? -2.260 -18.600 16.925 1.00 85.25 95 LEU A O 1
ATOM 683 N N . TYR A 1 96 ? -1.529 -16.502 16.620 1.00 84.12 96 TYR A N 1
ATOM 684 C CA . TYR A 1 96 ? -1.127 -16.298 18.008 1.00 84.12 96 TYR A CA 1
ATOM 685 C C . TYR A 1 96 ? -2.328 -16.378 18.957 1.00 84.12 96 TYR A C 1
ATOM 687 O O . TYR A 1 96 ? -2.248 -17.005 20.013 1.00 84.12 96 TYR A O 1
ATOM 695 N N . ASN A 1 97 ? -3.459 -15.781 18.575 1.00 82.56 97 ASN A N 1
ATOM 696 C CA . ASN A 1 97 ? -4.685 -15.813 19.366 1.00 82.56 97 ASN A CA 1
ATOM 697 C C . ASN A 1 97 ? -5.292 -17.226 19.428 1.00 82.56 97 ASN A C 1
ATOM 699 O O . ASN A 1 97 ? -5.687 -17.666 20.509 1.00 82.56 97 ASN A O 1
ATOM 703 N N . TYR A 1 98 ? -5.266 -17.958 18.308 1.00 77.56 98 TYR A N 1
ATOM 704 C CA . TYR A 1 98 ? -5.655 -19.368 18.232 1.00 77.56 98 TYR A CA 1
ATOM 705 C C . TYR A 1 98 ? -4.796 -20.243 19.159 1.00 77.56 98 TYR A C 1
ATOM 707 O O . TYR A 1 98 ? -5.334 -20.971 19.989 1.00 77.56 98 TYR A O 1
ATOM 715 N N . ALA A 1 99 ? -3.465 -20.102 19.107 1.00 78.62 99 ALA A N 1
ATOM 716 C CA . ALA A 1 99 ? -2.538 -20.844 19.968 1.00 78.62 99 ALA A CA 1
ATOM 717 C C . ALA A 1 99 ? -2.718 -20.524 21.463 1.00 78.62 99 ALA A C 1
ATOM 719 O O . ALA A 1 99 ? -2.496 -21.379 22.318 1.00 78.62 99 ALA A O 1
ATOM 720 N N . ARG A 1 100 ? -3.160 -19.304 21.794 1.00 79.81 100 ARG A N 1
ATOM 721 C CA . ARG A 1 100 ? -3.503 -18.898 23.167 1.00 79.81 100 ARG A CA 1
ATOM 722 C C . ARG A 1 100 ? -4.878 -19.385 23.639 1.00 79.81 100 ARG A C 1
ATOM 724 O O . ARG A 1 100 ? -5.301 -18.993 24.724 1.00 79.81 100 ARG A O 1
ATOM 731 N N . GLY A 1 101 ? -5.582 -20.192 22.843 1.00 67.94 101 GLY A N 1
ATOM 732 C CA . GLY A 1 101 ? -6.895 -20.749 23.180 1.00 67.94 101 GLY A CA 1
ATOM 733 C C . GLY A 1 101 ? -8.053 -19.758 23.045 1.00 67.94 101 GLY A C 1
ATOM 734 O O . GLY A 1 101 ? -9.180 -20.065 23.424 1.00 67.94 101 GLY A O 1
ATOM 735 N N . ARG A 1 102 ? -7.811 -18.559 22.504 1.00 67.31 102 ARG A N 1
ATOM 736 C CA . ARG A 1 102 ? -8.878 -17.628 22.134 1.00 67.31 102 ARG A CA 1
ATOM 737 C C . ARG A 1 102 ? -9.279 -17.956 20.707 1.00 67.31 102 ARG A C 1
ATOM 739 O O . ARG A 1 102 ? -8.609 -17.494 19.794 1.00 67.31 102 ARG A O 1
ATOM 746 N N . HIS A 1 103 ? -10.344 -18.735 20.518 1.00 67.25 103 HIS A N 1
ATOM 747 C CA . HIS A 1 103 ? -10.888 -19.037 19.190 1.00 67.25 103 HIS A CA 1
ATOM 748 C C . HIS A 1 103 ? -11.180 -17.729 18.434 1.00 67.25 103 HIS A C 1
ATOM 750 O O . HIS A 1 103 ? -12.126 -17.015 18.779 1.00 67.25 103 HIS A O 1
ATOM 756 N N . PRO A 1 104 ? -10.340 -17.347 17.455 1.00 70.88 104 PRO A N 1
ATOM 757 C CA . PRO A 1 104 ? -10.573 -16.143 16.684 1.00 70.88 104 PRO A CA 1
ATOM 758 C C . PRO A 1 104 ? -11.780 -16.358 15.763 1.00 70.88 104 PRO A C 1
ATOM 760 O O . PRO A 1 104 ? -12.056 -17.473 15.315 1.00 70.88 104 PRO A O 1
ATOM 763 N N . VAL A 1 105 ? -12.498 -15.277 15.462 1.00 62.19 105 VAL A N 1
ATOM 764 C CA . VAL A 1 105 ? -13.656 -15.303 14.560 1.00 62.19 105 VAL A CA 1
ATOM 765 C C . VAL A 1 105 ? -13.279 -15.965 13.225 1.00 62.19 105 VAL A C 1
ATOM 767 O O . VAL A 1 105 ? -12.324 -15.557 12.566 1.00 62.19 105 VAL A O 1
ATOM 770 N N . GLY A 1 106 ? -13.986 -17.038 12.856 1.00 68.44 106 GLY A N 1
ATOM 771 C CA . GLY A 1 106 ? -13.727 -17.818 11.639 1.00 68.44 106 GLY A CA 1
ATOM 772 C C . GLY A 1 106 ? -12.865 -19.077 11.804 1.00 68.44 106 GLY A C 1
ATOM 773 O O . GLY A 1 106 ? -12.779 -19.844 10.849 1.00 68.44 106 GLY A O 1
ATOM 774 N N . ALA A 1 107 ? -12.293 -19.350 12.983 1.00 71.06 107 ALA A N 1
ATOM 775 C CA . ALA A 1 107 ? -11.627 -20.632 13.252 1.00 71.06 107 ALA A CA 1
ATOM 776 C C . ALA A 1 107 ? -12.569 -21.829 13.050 1.00 71.06 107 ALA A C 1
ATOM 778 O O . ALA A 1 107 ? -12.196 -22.775 12.363 1.00 71.06 107 ALA A O 1
ATOM 779 N N . ASP A 1 108 ? -13.825 -21.714 13.490 1.00 76.06 108 ASP A N 1
ATOM 780 C CA . ASP A 1 108 ? -14.848 -22.746 13.271 1.00 76.06 108 ASP A CA 1
ATOM 781 C C . ASP A 1 108 ? -15.127 -23.001 11.783 1.00 76.06 108 ASP A C 1
ATOM 783 O O . ASP A 1 108 ? -15.436 -24.122 11.391 1.00 76.06 108 ASP A O 1
ATOM 787 N N . GLN A 1 109 ? -14.991 -21.984 10.921 1.00 77.25 109 GLN A N 1
ATOM 788 C CA . GLN A 1 109 ? -15.154 -22.167 9.474 1.00 77.25 109 GLN A CA 1
ATOM 789 C C . GLN A 1 109 ? -13.970 -22.917 8.863 1.00 77.25 109 GLN A C 1
ATOM 791 O O . GLN A 1 109 ? -14.157 -23.705 7.938 1.00 77.25 109 GLN A O 1
ATOM 796 N N . ILE A 1 110 ? -12.760 -22.697 9.383 1.00 77.88 110 ILE A N 1
ATOM 797 C CA . ILE A 1 110 ? -11.561 -23.427 8.962 1.00 77.88 110 ILE A CA 1
ATOM 798 C C . ILE A 1 110 ? -11.634 -24.875 9.441 1.00 77.88 110 ILE A C 1
ATOM 800 O O . ILE A 1 110 ? -11.323 -25.775 8.665 1.00 77.88 110 ILE A O 1
ATOM 804 N N . ASP A 1 111 ? -12.091 -25.115 10.668 1.00 80.50 111 ASP A N 1
ATOM 805 C CA . ASP A 1 111 ? -12.273 -26.468 11.194 1.00 80.50 111 ASP A CA 1
ATOM 806 C C . ASP A 1 111 ? -13.412 -27.203 10.468 1.00 80.50 111 ASP A C 1
ATOM 808 O O . ASP A 1 111 ? -13.247 -28.359 10.074 1.00 80.50 111 ASP A O 1
ATOM 812 N N . ALA A 1 112 ? -14.513 -26.514 10.145 1.00 79.62 112 ALA A N 1
ATOM 813 C CA . ALA A 1 112 ? -15.576 -27.05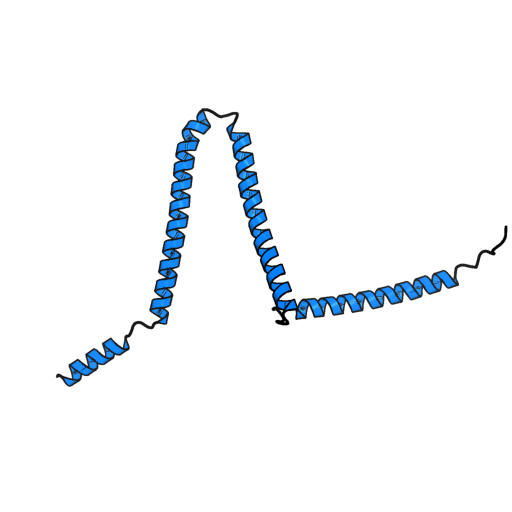7 9.300 1.00 79.62 112 ALA A CA 1
ATOM 814 C C . ALA A 1 112 ? -15.091 -27.366 7.872 1.00 79.62 112 ALA A C 1
ATOM 816 O O . ALA A 1 112 ? -15.453 -28.397 7.301 1.00 79.62 112 ALA A O 1
ATOM 817 N N . ALA A 1 113 ? -14.251 -26.506 7.287 1.00 84.38 113 ALA A N 1
ATOM 818 C CA . ALA A 1 113 ? -13.654 -26.749 5.977 1.00 84.38 113 ALA A CA 1
ATOM 819 C C . ALA A 1 113 ? -12.675 -27.929 6.018 1.00 84.38 113 ALA A C 1
ATOM 821 O O . ALA A 1 113 ? -12.738 -28.802 5.156 1.00 84.38 113 ALA A O 1
ATOM 822 N N . LYS A 1 114 ? -11.818 -28.005 7.041 1.00 84.12 114 LYS A N 1
ATOM 823 C CA . LYS A 1 114 ? -10.905 -29.133 7.258 1.00 84.12 114 LYS A CA 1
ATOM 824 C C . LYS A 1 114 ? -11.655 -30.447 7.389 1.00 84.12 114 LYS A C 1
ATOM 826 O O . LYS A 1 114 ? -11.258 -31.407 6.741 1.00 84.12 114 LYS A O 1
ATOM 831 N N . HIS A 1 115 ? -12.735 -30.482 8.168 1.00 84.38 115 HIS A N 1
ATOM 832 C CA . HIS A 1 115 ? -13.544 -31.688 8.317 1.00 84.38 115 HIS A CA 1
ATOM 833 C C . HIS A 1 115 ? -14.137 -32.119 6.970 1.00 84.38 115 HIS A C 1
ATOM 835 O O . HIS A 1 115 ? -14.006 -33.278 6.587 1.00 84.38 115 HIS A O 1
ATOM 841 N N . ARG A 1 116 ? -14.684 -31.179 6.191 1.00 84.31 116 ARG A N 1
ATOM 842 C CA . ARG A 1 116 ? -15.227 -31.466 4.852 1.00 84.31 116 ARG A CA 1
ATOM 843 C C . ARG A 1 116 ? -14.169 -31.961 3.866 1.00 84.31 116 ARG A C 1
ATOM 845 O O . ARG A 1 116 ? -14.441 -32.856 3.066 1.00 84.31 116 ARG A O 1
ATOM 852 N N . ILE A 1 117 ? -12.966 -31.388 3.907 1.00 86.62 117 ILE A N 1
ATOM 853 C CA . ILE A 1 117 ? -11.848 -31.804 3.050 1.00 86.62 117 ILE A CA 1
ATOM 854 C C . ILE A 1 117 ? -11.339 -33.183 3.478 1.00 86.62 117 ILE A C 1
ATOM 856 O O . ILE A 1 117 ? -11.094 -34.024 2.618 1.00 86.62 117 ILE A O 1
ATOM 860 N N . ALA A 1 118 ? -11.224 -33.438 4.783 1.00 88.25 118 ALA A N 1
ATOM 861 C CA . ALA A 1 118 ? -10.819 -34.732 5.320 1.00 88.25 118 ALA A CA 1
ATOM 862 C C . ALA A 1 118 ? -11.819 -35.837 4.950 1.00 88.25 118 ALA A C 1
ATOM 864 O O . ALA A 1 118 ? -11.400 -36.894 4.483 1.00 88.25 118 ALA A O 1
ATOM 865 N N . ASP A 1 119 ? -13.122 -35.562 5.057 1.00 85.69 119 ASP A N 1
ATOM 866 C CA . ASP A 1 119 ? -14.174 -36.498 4.647 1.00 85.69 119 ASP A CA 1
ATOM 867 C C . ASP A 1 119 ? -14.137 -36.770 3.142 1.00 85.69 119 ASP A C 1
ATOM 869 O O . ASP A 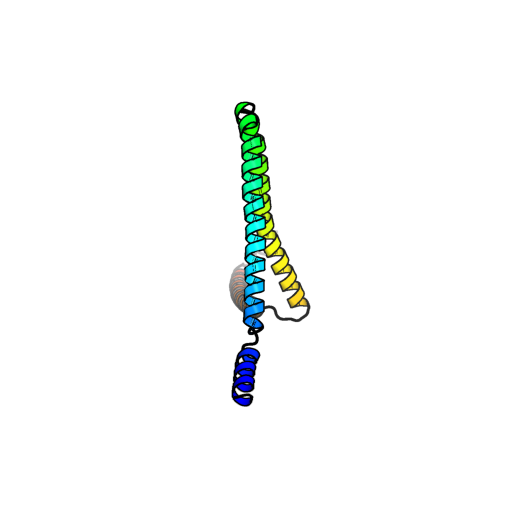1 119 ? -14.336 -37.894 2.695 1.00 85.69 119 ASP A O 1
ATOM 873 N N . THR A 1 120 ? -13.860 -35.756 2.322 1.00 85.06 120 THR A N 1
ATOM 874 C CA . THR A 1 120 ? -13.764 -35.954 0.868 1.00 85.06 120 THR A CA 1
ATOM 875 C C . THR A 1 120 ? -12.511 -36.757 0.510 1.00 85.06 120 THR A C 1
ATOM 877 O O . THR A 1 120 ? -12.554 -37.647 -0.341 1.00 85.06 120 THR A O 1
ATOM 880 N N . ALA A 1 121 ? -11.394 -36.479 1.185 1.00 86.94 121 ALA A N 1
ATOM 881 C CA . ALA A 1 121 ? -10.137 -37.180 0.976 1.00 86.94 121 ALA A CA 1
ATOM 882 C C . ALA A 1 121 ? -10.228 -38.661 1.375 1.00 86.94 121 ALA A C 1
ATOM 884 O O . ALA A 1 121 ? -9.687 -39.507 0.660 1.00 86.94 121 ALA A O 1
ATOM 885 N N . SER A 1 122 ? -10.930 -38.997 2.462 1.00 85.00 122 SER A N 1
ATOM 886 C CA . SER A 1 122 ? -11.123 -40.390 2.883 1.00 85.00 122 SER A CA 1
ATOM 887 C C . SER A 1 122 ? -11.940 -41.186 1.862 1.00 85.00 122 SER A C 1
ATOM 889 O O . SER A 1 122 ? -11.502 -42.262 1.457 1.00 85.00 122 SER A O 1
ATOM 891 N N . HIS A 1 123 ? -13.034 -40.626 1.336 1.00 85.12 123 HIS A N 1
ATOM 892 C CA . HIS A 1 123 ? -13.844 -41.285 0.303 1.00 85.12 123 HIS A CA 1
ATOM 893 C C . HIS A 1 123 ? -13.066 -41.527 -0.996 1.00 85.12 123 HIS A C 1
ATOM 895 O O . HIS A 1 123 ? -13.158 -42.602 -1.589 1.00 85.12 123 HIS A O 1
ATOM 901 N N . VAL A 1 124 ? -12.277 -40.546 -1.445 1.00 86.25 124 VAL A N 1
ATOM 902 C CA . VAL A 1 124 ? -11.459 -40.699 -2.659 1.00 86.25 124 VAL A CA 1
ATOM 903 C C . VAL A 1 124 ? -10.342 -41.718 -2.441 1.00 86.25 124 VAL A C 1
ATOM 905 O O . VAL A 1 124 ? -10.076 -42.527 -3.328 1.00 86.25 124 VAL A O 1
ATOM 908 N N . THR A 1 125 ? -9.720 -41.725 -1.261 1.00 86.19 125 THR A N 1
ATOM 909 C CA . THR A 1 125 ? -8.671 -42.696 -0.913 1.00 86.19 125 THR A CA 1
ATOM 910 C C . THR A 1 125 ? -9.227 -44.117 -0.868 1.00 86.19 125 THR A C 1
ATOM 912 O O . THR A 1 125 ? -8.588 -45.038 -1.371 1.00 86.19 125 THR A O 1
ATOM 915 N N . GLU A 1 126 ? -10.430 -44.307 -0.328 1.00 86.94 126 GLU A N 1
ATOM 916 C CA . GLU A 1 126 ? -11.086 -45.614 -0.279 1.00 86.94 126 GLU A CA 1
ATOM 917 C C . GLU A 1 126 ? -11.458 -46.115 -1.680 1.00 86.94 126 GLU A C 1
ATOM 919 O O . GLU A 1 126 ? -11.128 -47.246 -2.034 1.00 86.94 126 GLU A O 1
ATOM 924 N N . LYS A 1 127 ? -12.002 -45.246 -2.545 1.00 86.31 127 LYS A N 1
ATOM 925 C CA . LYS A 1 127 ? -12.253 -45.588 -3.956 1.00 86.31 127 LYS A CA 1
ATOM 926 C C . LYS A 1 127 ? -10.985 -45.883 -4.739 1.00 86.31 127 LYS A C 1
ATOM 928 O O . LYS A 1 127 ? -10.951 -46.840 -5.510 1.00 86.31 127 LYS A O 1
ATOM 933 N N . ALA A 1 128 ? -9.925 -45.115 -4.515 1.00 87.50 128 ALA A N 1
ATOM 934 C CA . ALA A 1 128 ? -8.628 -45.411 -5.102 1.00 87.50 128 ALA A CA 1
ATOM 935 C C . ALA A 1 128 ? -8.110 -46.778 -4.631 1.00 87.50 128 ALA A C 1
ATOM 937 O O . ALA A 1 128 ? -7.589 -47.535 -5.445 1.00 87.50 128 ALA A O 1
ATOM 938 N N . ARG A 1 129 ? -8.303 -47.126 -3.352 1.00 87.56 129 ARG A N 1
ATOM 939 C CA . ARG A 1 129 ? -7.886 -48.4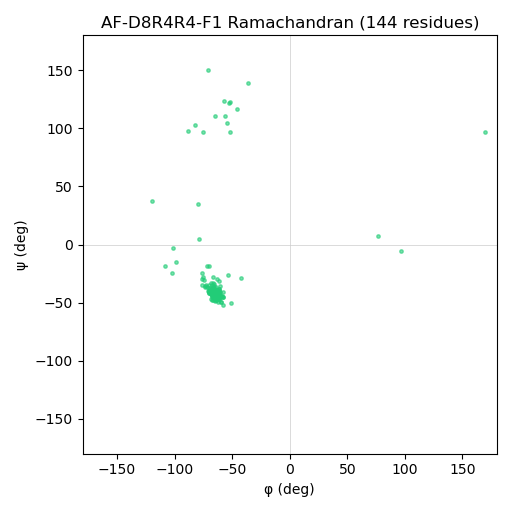10 -2.775 1.00 87.56 129 ARG A CA 1
ATOM 940 C C . ARG A 1 129 ? -8.681 -49.601 -3.316 1.00 87.56 129 ARG A C 1
ATOM 942 O O . ARG A 1 129 ? -8.100 -50.656 -3.548 1.00 87.56 129 ARG A O 1
ATOM 949 N N . GLU A 1 130 ? -9.981 -49.442 -3.548 1.00 86.12 130 GLU A N 1
ATOM 950 C CA . GLU A 1 130 ? -10.816 -50.459 -4.205 1.00 86.12 130 GLU A CA 1
ATOM 951 C C . GLU A 1 130 ? -10.329 -50.730 -5.640 1.00 86.12 130 GLU A C 1
ATOM 953 O O . GLU A 1 130 ? -10.169 -51.882 -6.046 1.00 86.12 130 GLU A O 1
ATOM 958 N N . VAL A 1 131 ? -10.041 -49.668 -6.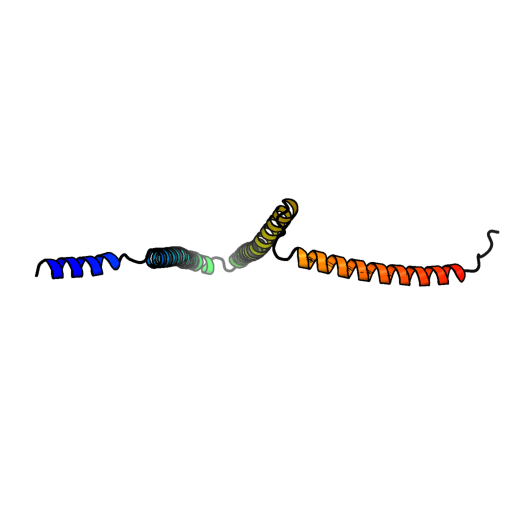401 1.00 86.31 131 VAL A N 1
ATOM 959 C CA . VAL A 1 131 ? -9.570 -49.776 -7.789 1.00 86.31 131 VAL A CA 1
ATOM 960 C C . VAL A 1 131 ? -8.163 -50.366 -7.852 1.00 86.31 131 VAL A C 1
ATOM 962 O O . VAL A 1 131 ? -7.915 -51.246 -8.675 1.00 86.31 131 VAL A O 1
ATOM 965 N N . THR A 1 132 ? -7.245 -49.946 -6.978 1.00 84.50 132 THR A N 1
ATOM 966 C CA . THR A 1 132 ? -5.901 -50.541 -6.917 1.00 84.50 132 THR A CA 1
ATOM 967 C C . THR A 1 132 ? -5.947 -51.990 -6.450 1.00 84.50 132 THR A C 1
ATOM 969 O O . THR A 1 132 ? -5.241 -52.813 -7.023 1.00 84.50 132 THR A O 1
ATOM 972 N N . GLY A 1 133 ? -6.821 -52.340 -5.501 1.00 83.81 133 GLY A N 1
ATOM 973 C CA . GLY A 1 133 ? -7.055 -53.727 -5.094 1.00 83.81 133 GLY A CA 1
ATOM 974 C C . GLY A 1 133 ? -7.582 -54.595 -6.239 1.00 83.81 133 GLY A C 1
ATOM 975 O O . GLY A 1 133 ? -7.102 -55.710 -6.447 1.00 83.81 133 GLY A O 1
ATOM 976 N N . TYR A 1 134 ? -8.505 -54.067 -7.048 1.00 81.56 134 TYR A N 1
ATOM 977 C CA . TYR A 1 134 ? -8.997 -54.759 -8.238 1.00 81.56 134 TYR A CA 1
ATOM 978 C C . TYR A 1 134 ? -7.897 -54.936 -9.289 1.00 81.56 134 TYR A C 1
ATOM 980 O O . TYR A 1 134 ? -7.705 -56.042 -9.792 1.00 81.56 134 TYR A O 1
ATOM 988 N N . LEU A 1 135 ? -7.128 -53.886 -9.586 1.00 82.94 135 LEU A N 1
ATOM 989 C CA . LEU A 1 135 ? -6.000 -53.977 -10.515 1.00 82.94 135 LEU A CA 1
ATOM 990 C C . LEU A 1 135 ? -4.946 -54.970 -10.020 1.00 82.94 135 LEU A C 1
ATOM 992 O O . LEU A 1 135 ? -4.479 -55.783 -10.808 1.00 82.94 135 LEU A O 1
ATOM 996 N N . GLN A 1 136 ? -4.640 -54.985 -8.723 1.00 79.50 136 GLN A N 1
ATOM 997 C CA . GLN A 1 136 ? -3.687 -55.925 -8.140 1.00 79.50 136 GLN A CA 1
ATOM 998 C C . GLN A 1 136 ? -4.177 -57.377 -8.213 1.00 79.50 136 GLN A C 1
ATOM 1000 O O . GLN A 1 136 ? -3.386 -58.265 -8.503 1.00 79.50 136 GLN A O 1
ATOM 1005 N N . SER A 1 137 ? -5.482 -57.624 -8.061 1.00 74.19 137 SER A N 1
ATOM 1006 C CA . SER A 1 137 ? -6.071 -58.954 -8.2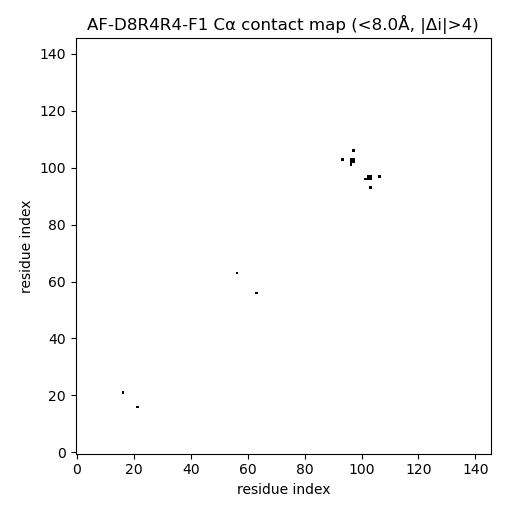99 1.00 74.19 137 SER A CA 1
ATOM 1007 C C . SER A 1 137 ? -6.101 -59.369 -9.779 1.00 74.19 137 SER A C 1
ATOM 1009 O O . SER A 1 137 ? -6.272 -60.546 -10.094 1.00 74.19 137 SER A O 1
ATOM 1011 N N . ARG A 1 138 ? -5.965 -58.404 -10.701 1.00 72.69 138 ARG A N 1
ATOM 1012 C CA . ARG A 1 138 ? -5.988 -58.601 -12.159 1.00 72.69 138 ARG A CA 1
ATOM 1013 C C . ARG A 1 138 ? -4.605 -58.604 -12.799 1.00 72.69 138 ARG A C 1
ATOM 1015 O O . ARG A 1 138 ? -4.526 -58.833 -14.001 1.00 72.69 138 ARG A O 1
ATOM 1022 N N . VAL A 1 139 ? -3.540 -58.380 -12.034 1.00 68.94 139 VAL A N 1
ATOM 1023 C CA . VAL A 1 139 ? -2.175 -58.657 -12.479 1.00 68.94 139 VAL A CA 1
ATOM 1024 C C . VAL A 1 139 ? -1.948 -60.153 -12.252 1.00 68.94 139 VAL A C 1
ATOM 1026 O O . VAL A 1 139 ? -1.780 -60.555 -11.101 1.00 68.94 139 VAL A O 1
ATOM 1029 N N . PRO A 1 140 ? -1.989 -61.011 -13.291 1.00 61.34 140 PRO A N 1
ATOM 1030 C CA . PRO A 1 140 ? -1.462 -62.359 -13.145 1.00 61.34 140 PRO A CA 1
ATOM 1031 C C . PRO A 1 140 ? -0.003 -62.218 -12.715 1.00 61.34 140 PRO A C 1
ATOM 1033 O O . PRO A 1 140 ? 0.753 -61.513 -13.385 1.00 61.34 140 PRO A O 1
ATOM 1036 N N . GLU A 1 141 ? 0.364 -62.828 -11.583 1.00 62.19 141 GLU A N 1
ATOM 1037 C CA . GLU A 1 141 ? 1.760 -62.972 -11.168 1.00 62.19 141 GLU A CA 1
ATOM 1038 C C . GLU A 1 141 ? 2.530 -63.590 -12.338 1.00 62.19 141 GLU A C 1
ATOM 1040 O O . GLU A 1 141 ? 2.494 -64.800 -12.572 1.00 62.19 141 GLU A O 1
ATOM 1045 N N . ALA A 1 142 ? 3.176 -62.737 -13.132 1.00 60.22 142 ALA A N 1
ATOM 1046 C CA . ALA A 1 142 ? 4.124 -63.169 -14.131 1.00 60.22 142 ALA A CA 1
ATOM 1047 C C . ALA A 1 142 ? 5.283 -63.792 -13.352 1.00 60.22 142 ALA A C 1
ATOM 1049 O O . ALA A 1 142 ? 5.972 -63.112 -12.592 1.00 60.22 142 ALA A O 1
ATOM 1050 N N . ALA A 1 143 ? 5.372 -65.112 -13.493 1.00 56.62 143 ALA A N 1
ATOM 1051 C CA . ALA A 1 143 ? 6.233 -66.032 -12.773 1.00 56.62 143 ALA A CA 1
ATOM 1052 C C . ALA A 1 143 ? 7.635 -65.476 -12.448 1.00 56.62 143 ALA A C 1
ATOM 1054 O O . ALA A 1 143 ? 8.283 -64.891 -13.321 1.00 56.62 143 ALA A O 1
ATOM 1055 N N . PRO A 1 144 ? 8.160 -65.732 -11.234 1.00 60.00 144 PRO A N 1
ATOM 1056 C CA . PRO A 1 144 ? 9.559 -65.493 -10.933 1.00 60.00 144 PRO A CA 1
ATOM 1057 C C . PRO A 1 144 ? 10.380 -66.602 -11.597 1.00 60.00 144 PRO A C 1
ATOM 1059 O O . PRO A 1 144 ? 10.499 -67.705 -11.067 1.00 60.00 144 PRO A O 1
ATOM 1062 N N . GLY A 1 145 ? 10.922 -66.339 -12.783 1.00 58.78 145 GLY A N 1
ATOM 1063 C CA . GLY A 1 145 ? 11.849 -67.278 -13.404 1.00 58.78 145 GLY A CA 1
ATOM 1064 C C . GLY A 1 145 ? 12.180 -66.968 -14.852 1.00 58.78 145 GLY A C 1
ATOM 1065 O O . GLY A 1 145 ? 11.453 -67.394 -15.746 1.00 58.78 145 GLY A O 1
ATOM 1066 N N . ALA A 1 146 ? 13.306 -66.286 -15.053 1.00 41.84 146 ALA A N 1
ATOM 1067 C CA . ALA A 1 146 ? 14.328 -66.614 -16.051 1.00 41.84 146 ALA A CA 1
ATOM 1068 C C . ALA A 1 146 ? 15.587 -65.787 -15.764 1.00 41.84 146 ALA A C 1
ATOM 1070 O O . ALA A 1 146 ? 15.459 -64.545 -15.675 1.00 41.84 146 ALA A O 1
#

Solvent-accessible surface area (backbone atoms only — not comparable to full-atom values): 8240 Å² total; per-residue (Å²): 111,71,67,58,54,50,55,53,51,47,60,56,59,70,58,53,76,53,66,67,60,55,51,50,49,51,52,50,51,52,50,51,50,52,52,48,51,52,49,49,51,50,51,51,49,51,51,52,48,47,64,58,39,59,65,45,59,76,73,31,79,84,56,50,64,64,53,50,50,53,50,52,49,50,53,52,48,49,55,54,48,50,58,51,48,52,52,49,53,50,51,51,51,46,51,52,35,40,76,70,70,44,80,42,93,61,48,68,56,51,52,51,49,49,51,54,49,51,56,51,50,51,56,50,51,50,54,51,48,53,52,52,51,52,50,58,72,66,52,75,82,76,73,96,78,134

pLDDT: mean 77.04, std 11.49, range [41.84, 95.31]

Radius of gyration: 35.14 Å; Cα contacts (8 Å, |Δi|>4): 9; chains: 1; bounding box: 57×102×64 Å

InterPro domains:
  IPR000136 Oleosin [PF01277] (20-131)
  IPR000136 Oleosin [PTHR33203] (10-140)

Mean predicted aligned error: 18.33 Å

Organism: Selaginella moellendorffii (NCBI:txid88036)

Sequence (146 aa):
AQEQARGMMQKIQERSPNSKQVLGLLTIITGVVVALVIGGVTLGGTVLTLLLASPVFLLLSPVLVPIGIVIALATGGFLSASAVFVGFCSVVSWLYNYARGRHPVGADQIDAAKHRIADTASHVTEKAREVTGYLQSRVPEAAPGA

Foldseek 3Di:
DVVVVVVVVVVVVVVPPPVVNVVVVVVVVVVVVVVCVVVCCVVVVVVVCCVVCVVVVVVCVPPVVVVVVVVCCVVVVVVVVVVVVVVVVVVVVCVVCVVVVNNPPCNVVVVVVVVVVVVVVVVVVVVVVVVVVVVVVVPDPPDDDD

Secondary structure (DSSP, 8-state):
-HHHHHHHHHHHHS----HHHHHHHHHHHHHHHHHHHHHHHHHHHHHHHHHHHHHHHHH-TTTHHHHHHHHHHHHHHHHHHHHHHHHHHHHHHHHHHHHTT---TTHHHHHHHHHHHHHHHHHHHHHHHHHHHHHHHHS----S--